Protein AF-A0A5J4QFE7-F1 (afdb_monomer_lite)

Organism: NCBI:txid433724

Radius of gyration: 24.43 Å; chains: 1; bounding box: 48×33×62 Å

pLDDT: mean 97.85, std 2.5, range [73.75, 98.88]

Structure (mmCIF, N/CA/C/O backbone):
data_AF-A0A5J4QFE7-F1
#
_entry.id   AF-A0A5J4QFE7-F1
#
loop_
_atom_site.group_PDB
_atom_site.id
_atom_site.type_symbol
_atom_site.label_atom_id
_atom_site.label_alt_id
_atom_site.label_comp_id
_atom_site.label_asym_id
_atom_site.label_entity_id
_atom_site.label_seq_id
_atom_site.pdbx_PDB_ins_code
_atom_site.Cartn_x
_atom_site.Cartn_y
_atom_site.Cartn_z
_atom_site.occupancy
_atom_site.B_iso_or_equiv
_atom_site.auth_seq_id
_atom_site.auth_comp_id
_atom_site.auth_asym_id
_atom_site.auth_atom_id
_atom_site.pdbx_PDB_model_num
ATOM 1 N N . LEU A 1 1 ? -23.756 -4.107 19.434 1.00 89.88 1 LEU A N 1
ATOM 2 C CA . LEU A 1 1 ? -22.871 -5.138 20.017 1.00 89.88 1 LEU A CA 1
ATOM 3 C C . LEU A 1 1 ? -22.697 -6.223 18.973 1.00 89.88 1 LEU A C 1
ATOM 5 O O . LEU A 1 1 ? -23.689 -6.570 18.342 1.00 89.88 1 LEU A O 1
ATOM 9 N N . VAL A 1 2 ? -21.467 -6.681 18.769 1.00 97.12 2 VAL A N 1
ATOM 10 C CA . VAL A 1 2 ? -21.145 -7.863 17.953 1.00 97.12 2 VAL A CA 1
ATOM 11 C C . VAL A 1 2 ? -21.030 -9.083 18.866 1.00 97.12 2 VAL A C 1
ATOM 13 O O . VAL A 1 2 ? -20.919 -8.928 20.085 1.00 97.12 2 VAL A O 1
ATOM 16 N N . LYS A 1 3 ? -21.109 -10.283 18.298 1.00 97.19 3 LYS A N 1
ATOM 17 C CA . LYS A 1 3 ? -21.145 -11.548 19.040 1.00 97.19 3 LYS A CA 1
ATOM 18 C C . LYS A 1 3 ? -19.798 -11.908 19.676 1.00 97.19 3 LYS A C 1
ATOM 20 O O . LYS A 1 3 ? -19.775 -12.410 20.795 1.00 97.19 3 LYS A O 1
ATOM 25 N N . ASP A 1 4 ? -18.700 -11.637 18.976 1.00 97.81 4 ASP A N 1
ATOM 26 C CA . ASP A 1 4 ? -17.335 -11.978 19.366 1.00 97.81 4 ASP A CA 1
ATOM 27 C C . ASP A 1 4 ? -16.310 -11.073 18.654 1.00 97.81 4 ASP A C 1
ATOM 29 O O . ASP A 1 4 ? -16.648 -10.222 17.824 1.00 97.81 4 ASP A O 1
ATOM 33 N N . THR A 1 5 ? -15.039 -11.245 19.011 1.00 96.94 5 THR A N 1
ATOM 34 C CA . THR A 1 5 ? -13.905 -10.509 18.437 1.00 96.94 5 THR A CA 1
ATOM 35 C C . THR A 1 5 ? -13.711 -10.796 16.947 1.00 96.94 5 THR A C 1
ATOM 37 O O . THR A 1 5 ? -13.312 -9.906 16.196 1.00 96.94 5 THR A O 1
ATOM 40 N N . ASP A 1 6 ? -14.020 -12.012 16.496 1.00 97.69 6 ASP A N 1
ATOM 41 C CA . ASP A 1 6 ? -13.881 -12.392 15.089 1.00 97.69 6 ASP A CA 1
ATOM 42 C C . ASP A 1 6 ? -14.860 -11.607 14.212 1.00 97.69 6 ASP A C 1
ATOM 44 O O . ASP A 1 6 ? -14.484 -11.105 13.152 1.00 97.69 6 ASP A O 1
ATOM 48 N N . GLU A 1 7 ? -16.093 -11.421 14.682 1.00 98.44 7 GLU A N 1
ATOM 49 C CA . GLU A 1 7 ? -17.076 -10.559 14.033 1.00 98.44 7 GLU A CA 1
ATOM 50 C C . GLU A 1 7 ? -16.670 -9.088 14.060 1.00 98.44 7 GLU A C 1
ATOM 52 O O . GLU A 1 7 ? -16.856 -8.393 13.062 1.00 98.44 7 GLU A O 1
ATOM 57 N N . ALA A 1 8 ? -16.081 -8.615 15.164 1.00 98.06 8 ALA A N 1
ATOM 58 C CA . ALA A 1 8 ? -15.569 -7.250 15.260 1.00 98.06 8 ALA A CA 1
ATOM 59 C C . ALA A 1 8 ? -14.492 -6.975 14.199 1.00 98.06 8 ALA A C 1
ATOM 61 O O . ALA A 1 8 ? -14.536 -5.950 13.515 1.00 98.06 8 A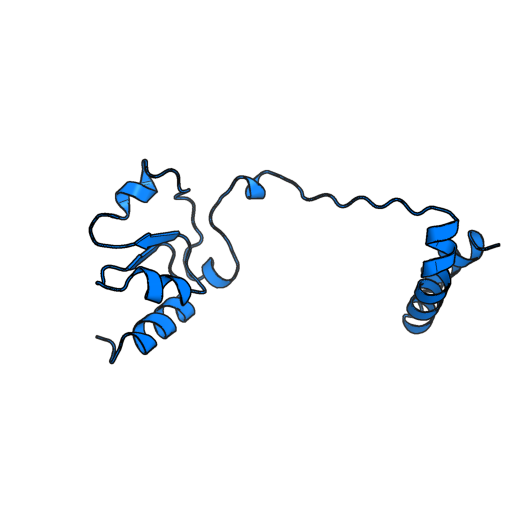LA A O 1
ATOM 62 N N . ILE A 1 9 ? -13.547 -7.905 14.032 1.00 98.44 9 ILE A N 1
ATOM 63 C CA . ILE A 1 9 ? -12.467 -7.810 13.043 1.00 98.44 9 ILE A CA 1
ATOM 64 C C . ILE A 1 9 ? -13.026 -7.899 11.625 1.00 98.44 9 ILE A C 1
ATOM 66 O O . ILE A 1 9 ? -12.679 -7.070 10.785 1.00 98.44 9 ILE A O 1
ATOM 70 N N . ALA A 1 10 ? -13.916 -8.859 11.354 1.00 98.56 10 ALA A N 1
ATOM 71 C CA . ALA A 1 10 ? -14.536 -9.002 10.039 1.00 98.56 10 ALA A CA 1
ATOM 72 C C . ALA A 1 10 ? -15.301 -7.731 9.639 1.00 98.56 10 ALA A C 1
ATOM 74 O O . ALA A 1 10 ? -15.133 -7.233 8.527 1.00 98.56 10 ALA A O 1
ATOM 75 N N . LEU A 1 11 ? -16.081 -7.166 10.567 1.00 98.44 11 LEU A N 1
ATOM 76 C CA . LEU A 1 11 ? -16.792 -5.909 10.358 1.00 98.44 11 LEU A CA 1
ATOM 77 C C . LEU A 1 11 ? -15.824 -4.745 10.125 1.00 98.44 11 LEU A C 1
ATOM 79 O O . LEU A 1 11 ? -16.040 -3.958 9.211 1.00 98.44 11 LEU A O 1
ATOM 83 N N . THR A 1 12 ? -14.757 -4.643 10.920 1.00 98.50 12 THR A N 1
ATOM 84 C CA . THR A 1 12 ? -13.750 -3.576 10.799 1.00 98.50 12 THR A CA 1
ATOM 85 C C . THR A 1 12 ? -13.053 -3.624 9.443 1.00 98.50 12 THR A C 1
ATOM 87 O O . THR A 1 12 ? -12.975 -2.608 8.756 1.00 98.50 12 THR A O 1
ATOM 90 N N . ASN A 1 13 ? -12.609 -4.809 9.023 1.00 98.69 13 ASN A N 1
ATOM 91 C CA . ASN A 1 13 ? -11.952 -5.005 7.735 1.00 98.69 13 ASN A CA 1
ATOM 92 C C . ASN A 1 13 ? -12.901 -4.733 6.561 1.00 98.69 13 ASN A C 1
ATOM 94 O O . ASN A 1 13 ? -12.467 -4.188 5.547 1.00 98.69 13 ASN A O 1
ATOM 98 N N . GLU A 1 14 ? -14.187 -5.069 6.681 1.00 98.56 14 GLU A N 1
ATOM 99 C CA . GLU A 1 14 ? -15.173 -4.744 5.646 1.00 98.56 14 GLU A CA 1
ATOM 100 C C . GLU A 1 14 ? -15.516 -3.248 5.616 1.00 98.56 14 GLU A C 1
ATOM 102 O O . GLU A 1 14 ? -15.681 -2.674 4.539 1.00 98.56 14 GLU A O 1
ATOM 107 N N . TYR A 1 15 ? -15.583 -2.603 6.780 1.00 98.62 15 TYR A N 1
ATOM 108 C CA . TYR A 1 15 ? -15.877 -1.178 6.915 1.00 98.62 15 TYR A CA 1
ATOM 109 C C . TYR A 1 15 ? -14.716 -0.285 6.452 1.00 98.62 15 TYR A C 1
ATOM 111 O O . TYR A 1 15 ? -14.958 0.765 5.860 1.00 98.62 15 TYR A O 1
ATOM 119 N N . ALA A 1 16 ? -13.472 -0.725 6.671 1.00 98.69 16 ALA A N 1
ATOM 120 C CA . ALA A 1 16 ? -12.242 -0.019 6.309 1.00 98.69 16 ALA A CA 1
ATOM 121 C C . ALA A 1 16 ? -12.181 1.413 6.891 1.00 98.69 16 ALA A C 1
ATOM 123 O O . ALA A 1 16 ? -12.253 2.395 6.142 1.00 98.69 16 ALA A O 1
ATOM 124 N N . PRO A 1 17 ? -12.085 1.546 8.230 1.00 98.81 17 PRO A N 1
ATOM 125 C CA . PRO A 1 17 ? -12.108 2.841 8.902 1.00 98.81 17 PRO A CA 1
ATOM 126 C C . PRO A 1 17 ? -10.881 3.704 8.580 1.00 98.81 17 PRO A C 1
ATOM 128 O O . PRO A 1 17 ? -9.787 3.200 8.327 1.00 98.81 17 PRO A O 1
ATOM 131 N N . GLU A 1 18 ? -11.057 5.022 8.677 1.00 98.81 18 GLU A N 1
ATOM 132 C CA . GLU A 1 18 ? -9.955 5.991 8.658 1.00 98.81 18 GLU A CA 1
ATOM 133 C C . GLU A 1 18 ? -9.036 5.791 9.877 1.00 98.81 18 GLU A C 1
ATOM 135 O O . GLU A 1 18 ? -7.851 5.496 9.726 1.00 98.81 18 GLU A O 1
ATOM 140 N N . HIS A 1 19 ? -9.613 5.848 11.080 1.00 98.88 19 HIS A N 1
ATOM 141 C CA . HIS A 1 19 ? -8.940 5.589 12.351 1.00 98.88 19 HIS A CA 1
ATOM 142 C C . HIS A 1 19 ? -9.525 4.343 13.022 1.00 98.88 19 HIS A C 1
ATOM 144 O O . HIS A 1 19 ? -10.742 4.215 13.165 1.00 98.88 19 HIS A O 1
ATOM 150 N N . LEU A 1 20 ? -8.662 3.429 13.469 1.00 98.75 20 LEU A N 1
ATOM 151 C CA . LEU A 1 20 ? -9.048 2.259 14.257 1.00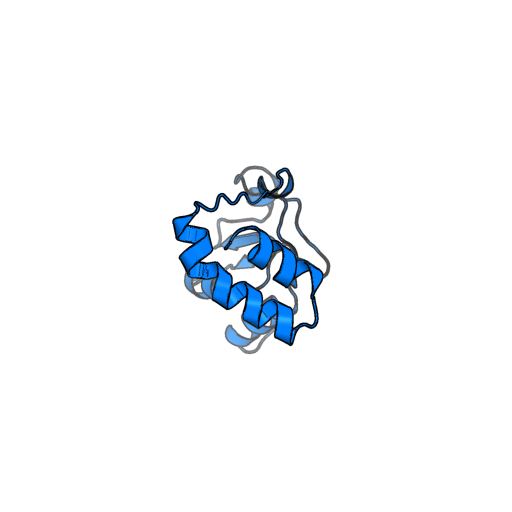 98.75 20 LEU A CA 1
ATOM 152 C C . LEU A 1 20 ? -8.376 2.305 15.628 1.00 98.75 20 LEU A C 1
ATOM 154 O O . LEU A 1 20 ? -7.155 2.247 15.712 1.00 98.75 20 LEU A O 1
ATOM 158 N N . ILE A 1 21 ? -9.165 2.333 16.701 1.00 98.75 21 ILE A N 1
ATOM 159 C CA . ILE A 1 21 ? -8.666 2.225 18.077 1.00 98.75 21 ILE A CA 1
ATOM 160 C C . ILE A 1 21 ? -8.967 0.821 18.604 1.00 98.75 21 ILE A C 1
ATOM 162 O O . ILE A 1 21 ? -10.125 0.408 18.657 1.00 98.75 21 ILE A O 1
ATOM 166 N N . ILE A 1 22 ? -7.926 0.093 19.010 1.00 98.50 22 ILE A N 1
ATOM 167 C CA . ILE A 1 22 ? -8.031 -1.246 19.599 1.00 98.50 22 ILE A CA 1
ATOM 168 C C . ILE A 1 22 ? -7.714 -1.150 21.093 1.00 98.50 22 ILE A C 1
ATOM 170 O O . ILE A 1 22 ? -6.563 -1.262 21.520 1.00 98.50 22 ILE A O 1
ATOM 174 N N . GLU A 1 23 ? -8.754 -0.942 21.900 1.00 97.94 23 GLU A N 1
ATOM 175 C CA . GLU A 1 23 ? -8.665 -0.884 23.363 1.00 97.94 23 GLU A CA 1
ATOM 176 C C . GLU A 1 23 ? -9.085 -2.223 23.996 1.00 97.94 23 GLU A C 1
ATOM 178 O O . GLU A 1 23 ? -10.153 -2.364 24.591 1.00 97.94 23 GLU A O 1
ATOM 183 N N . THR A 1 24 ? -8.238 -3.242 23.850 1.00 96.75 24 THR A N 1
ATOM 184 C CA . THR A 1 24 ? -8.419 -4.564 24.478 1.00 96.75 24 THR A CA 1
ATOM 185 C C . THR A 1 24 ? -7.156 -4.979 25.240 1.00 96.75 24 THR A C 1
ATOM 187 O O . THR A 1 24 ? -6.175 -4.243 25.264 1.00 96.75 24 THR A O 1
ATOM 190 N N . LYS A 1 25 ? -7.153 -6.137 25.916 1.00 96.44 25 LYS A N 1
ATOM 191 C CA . LYS A 1 25 ? -5.943 -6.651 26.598 1.00 96.44 25 LYS A CA 1
ATOM 192 C C . LYS A 1 25 ? -4.931 -7.264 25.622 1.00 96.44 25 LYS A C 1
ATOM 194 O O . LYS A 1 25 ? -3.738 -7.250 25.891 1.00 96.44 25 LYS A O 1
ATOM 199 N N . ASP A 1 26 ? -5.432 -7.794 24.517 1.00 96.56 26 ASP A N 1
ATOM 200 C CA . ASP A 1 26 ? -4.768 -8.571 23.468 1.00 96.56 26 ASP A CA 1
ATOM 201 C C . ASP A 1 26 ? -4.593 -7.761 22.169 1.00 96.56 26 ASP A C 1
ATOM 203 O O . ASP A 1 26 ? -4.490 -8.323 21.082 1.00 96.56 26 ASP A O 1
ATOM 207 N N . TYR A 1 27 ? -4.553 -6.424 22.262 1.00 97.62 27 TYR A N 1
ATOM 208 C CA . TYR A 1 27 ? -4.584 -5.521 21.102 1.00 97.62 27 TYR A CA 1
ATOM 209 C C . TYR A 1 27 ? -3.514 -5.818 20.039 1.00 97.62 27 TYR A C 1
ATOM 211 O O . TYR A 1 27 ? -3.736 -5.526 18.868 1.00 97.62 27 TYR A O 1
ATOM 219 N N . GLN A 1 28 ? -2.365 -6.388 20.424 1.00 97.44 28 GLN A N 1
ATOM 220 C CA . GLN A 1 28 ? -1.296 -6.758 19.490 1.00 97.44 28 GLN A CA 1
ATOM 221 C C . GLN A 1 28 ? -1.734 -7.900 18.568 1.00 97.44 28 GLN A C 1
ATOM 223 O O . GLN A 1 28 ? -1.611 -7.779 17.354 1.00 97.44 28 GLN A O 1
ATOM 228 N N . GLU A 1 29 ? -2.317 -8.958 19.134 1.00 97.69 29 GLU A N 1
ATOM 229 C CA . GLU A 1 29 ? -2.807 -10.119 18.382 1.00 97.69 29 GLU A CA 1
ATOM 230 C C . GLU A 1 29 ? -3.977 -9.734 17.467 1.00 97.69 29 GLU A C 1
ATOM 232 O O . GLU A 1 29 ? -4.094 -10.218 16.342 1.00 97.69 29 GLU A O 1
ATOM 237 N N . LEU A 1 30 ? -4.838 -8.817 17.920 1.00 97.88 30 LEU A N 1
ATOM 238 C CA . LEU A 1 30 ? -5.946 -8.324 17.101 1.00 97.88 30 LEU A CA 1
ATOM 239 C C . LEU A 1 30 ? -5.458 -7.448 15.943 1.00 97.88 30 LEU A C 1
ATOM 241 O O . LEU A 1 30 ? -5.990 -7.557 14.839 1.00 97.88 30 LEU A O 1
ATOM 245 N N . ALA A 1 31 ? -4.442 -6.610 16.174 1.00 98.00 31 ALA A N 1
ATOM 246 C CA . ALA A 1 31 ? -3.881 -5.722 15.159 1.00 98.00 31 ALA A CA 1
ATOM 247 C C . ALA A 1 31 ? -3.296 -6.487 13.962 1.00 98.00 31 ALA A C 1
ATOM 249 O O . ALA A 1 31 ? -3.467 -6.051 12.826 1.00 98.00 31 ALA A O 1
ATOM 250 N N . GLU A 1 32 ? -2.681 -7.652 14.190 1.00 98.12 32 GLU A N 1
ATOM 251 C CA . GLU A 1 32 ? -2.146 -8.516 13.123 1.00 98.12 32 GLU A CA 1
ATOM 252 C C . GLU A 1 32 ? -3.224 -9.024 12.153 1.00 98.12 32 GLU A C 1
ATOM 254 O O . GLU A 1 32 ? -2.926 -9.422 11.027 1.00 98.12 32 GLU A O 1
ATOM 259 N N . ARG A 1 33 ? -4.493 -9.004 12.573 1.00 98.38 33 ARG A N 1
ATOM 260 C CA . ARG A 1 33 ? -5.640 -9.472 11.786 1.00 98.38 33 ARG A CA 1
ATOM 261 C C . ARG A 1 33 ? -6.350 -8.344 11.032 1.00 98.38 33 ARG A C 1
ATOM 263 O O . ARG A 1 33 ? -7.316 -8.609 10.309 1.00 98.38 33 ARG A O 1
ATOM 270 N N . ILE A 1 34 ? -5.908 -7.098 11.198 1.00 98.56 34 ILE A N 1
ATOM 271 C CA . ILE A 1 34 ? -6.472 -5.939 10.506 1.00 98.56 34 ILE A CA 1
ATOM 272 C C . ILE A 1 34 ? -5.859 -5.833 9.112 1.00 98.56 34 ILE A C 1
ATOM 274 O O . ILE A 1 34 ? -4.648 -5.709 8.956 1.00 98.56 34 ILE A O 1
ATOM 278 N N . THR A 1 35 ? -6.709 -5.863 8.089 1.00 98.31 35 THR A N 1
ATOM 279 C CA . THR A 1 35 ? -6.304 -5.751 6.683 1.00 98.31 35 THR A CA 1
ATOM 280 C C . THR A 1 35 ? -6.622 -4.385 6.091 1.00 98.31 35 THR A C 1
ATOM 282 O O . THR A 1 35 ? -5.934 -3.970 5.166 1.00 98.31 35 THR A O 1
ATOM 285 N N . ASN A 1 36 ? -7.646 -3.687 6.605 1.00 98.62 36 ASN A N 1
ATOM 286 C CA . ASN A 1 36 ? -8.071 -2.381 6.097 1.00 98.62 36 ASN A CA 1
ATOM 287 C C . ASN A 1 36 ? -8.278 -1.386 7.249 1.00 98.62 36 ASN A C 1
ATOM 289 O O . ASN A 1 36 ? -9.258 -1.491 7.985 1.00 98.62 36 ASN A O 1
ATOM 293 N N . ALA A 1 37 ? -7.381 -0.409 7.375 1.00 98.69 37 ALA A N 1
ATOM 294 C CA . ALA A 1 37 ? -7.519 0.771 8.230 1.00 98.69 37 ALA A CA 1
ATOM 295 C C . ALA A 1 37 ? -6.536 1.859 7.757 1.00 98.69 37 ALA A C 1
ATOM 297 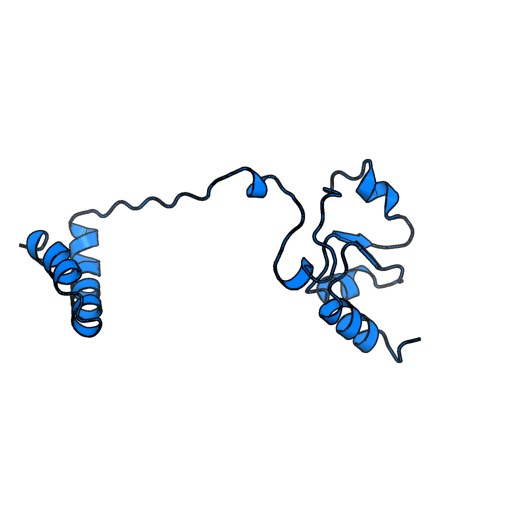O O . ALA A 1 37 ? -5.463 1.527 7.253 1.00 98.69 37 ALA A O 1
ATOM 298 N N . GLY A 1 38 ? -6.876 3.141 7.916 1.00 98.69 38 GLY A N 1
ATOM 299 C CA . GLY A 1 38 ? -5.960 4.243 7.592 1.00 98.69 38 GLY A CA 1
ATOM 300 C C . GLY A 1 38 ? -4.800 4.350 8.589 1.00 98.69 38 GLY A C 1
ATOM 301 O O . GLY A 1 38 ? -3.637 4.323 8.192 1.00 98.69 38 GLY A O 1
ATOM 302 N N . SER A 1 39 ? -5.114 4.433 9.883 1.00 98.75 39 SER A N 1
ATOM 303 C CA . SER A 1 39 ? -4.150 4.418 10.991 1.00 98.75 39 SER A CA 1
ATOM 304 C C . SER A 1 39 ? -4.728 3.670 12.195 1.00 98.75 39 SER A C 1
ATOM 306 O O . SER A 1 39 ? -5.929 3.745 12.465 1.00 98.75 39 SER A O 1
ATOM 308 N N . VAL A 1 40 ? -3.877 2.933 12.914 1.00 98.69 40 VAL A N 1
ATOM 309 C CA . VAL A 1 40 ? -4.281 2.044 14.013 1.00 98.69 40 VAL A CA 1
ATOM 310 C C . VAL A 1 40 ? -3.647 2.492 15.327 1.00 98.69 40 VAL A C 1
ATOM 312 O O . VAL A 1 40 ? -2.437 2.692 15.412 1.00 98.69 40 VAL A O 1
ATOM 315 N N . PHE A 1 41 ? -4.468 2.602 16.367 1.00 98.81 41 PHE A N 1
ATOM 316 C CA . PHE A 1 41 ? -4.100 3.030 17.709 1.00 98.81 41 PHE A CA 1
ATOM 317 C C . PHE A 1 41 ? -4.268 1.869 18.689 1.00 98.81 41 PHE A C 1
ATOM 319 O O . PHE A 1 41 ? -5.339 1.266 18.772 1.00 98.81 41 PHE A O 1
ATOM 326 N N . LEU A 1 42 ? -3.205 1.536 19.421 1.00 98.56 42 LEU A N 1
ATOM 327 C CA . LEU A 1 42 ? -3.123 0.296 20.192 1.00 98.56 42 LEU A CA 1
ATOM 328 C C . LEU A 1 42 ? -3.097 0.554 21.699 1.00 98.56 42 LEU A C 1
ATOM 330 O O . LEU A 1 42 ? -2.175 1.187 22.218 1.00 98.56 42 LEU A O 1
ATOM 334 N N . GLY A 1 43 ? -4.084 0.003 22.403 1.00 98.00 43 GLY A N 1
ATOM 335 C CA . GLY A 1 43 ? -4.164 0.022 23.857 1.00 98.00 43 GLY A CA 1
ATOM 336 C C . GLY A 1 43 ? -4.580 1.367 24.460 1.00 98.00 43 GLY A C 1
ATOM 337 O O . GLY A 1 43 ? -4.704 2.391 23.792 1.00 98.00 43 GLY A O 1
ATOM 338 N N . HIS A 1 44 ? -4.777 1.347 25.778 1.00 97.81 44 HIS A N 1
ATOM 339 C CA . HIS A 1 44 ? -5.391 2.432 26.552 1.00 97.81 44 HIS A CA 1
ATOM 340 C C . HIS A 1 44 ? -4.678 3.795 26.446 1.00 97.81 44 HIS A C 1
ATOM 342 O O . HIS A 1 44 ? -5.309 4.842 26.551 1.00 97.81 44 HIS A O 1
ATOM 348 N N . PHE A 1 45 ? -3.359 3.801 26.236 1.00 98.00 45 PHE A N 1
ATOM 349 C CA . PHE A 1 45 ? -2.548 5.026 26.215 1.00 98.00 45 PHE A CA 1
ATOM 350 C C . PHE A 1 45 ? -2.333 5.615 24.814 1.00 98.00 45 PHE A C 1
ATOM 352 O O . PHE A 1 45 ? -1.520 6.526 24.663 1.00 98.00 45 PHE A O 1
ATOM 359 N N . SER A 1 46 ? -3.060 5.129 23.806 1.00 98.56 46 SER A N 1
ATOM 360 C CA . SER A 1 46 ? -2.942 5.577 22.414 1.00 98.56 46 SER A CA 1
ATOM 361 C C . SER A 1 46 ? -4.218 6.292 21.953 1.00 98.56 46 SER A C 1
ATOM 363 O O . SER A 1 46 ? -4.953 5.751 21.130 1.00 98.56 46 SER A O 1
ATOM 365 N N . PRO A 1 47 ? -4.539 7.491 22.475 1.00 98.56 47 PRO A N 1
ATOM 366 C CA . PRO A 1 47 ? -5.676 8.250 21.971 1.00 98.56 47 PRO A CA 1
ATOM 367 C C . PRO A 1 47 ? -5.413 8.727 20.537 1.00 98.56 47 PRO A C 1
ATOM 369 O O . PRO A 1 47 ? -4.273 9.032 20.180 1.00 98.56 47 PRO A O 1
ATOM 372 N N . GLU A 1 48 ? -6.480 8.889 19.752 1.00 98.81 48 GLU A N 1
ATOM 373 C CA . GLU A 1 48 ? -6.428 9.435 18.384 1.00 98.81 48 GLU A CA 1
ATOM 374 C C . GLU A 1 48 ? -5.659 10.762 18.323 1.00 98.81 48 GLU A C 1
ATOM 376 O O . GLU A 1 48 ? -4.774 10.938 17.489 1.00 98.81 48 GLU A O 1
ATOM 381 N N . SER A 1 49 ? -5.861 11.627 19.325 1.00 98.75 49 SER A N 1
ATOM 382 C CA . SER A 1 49 ? -5.174 12.917 19.435 1.00 98.75 49 SER A CA 1
ATOM 383 C C . SER A 1 49 ? -3.644 12.810 19.441 1.00 98.75 49 SER A C 1
ATOM 385 O O . SER A 1 49 ? -2.962 13.734 19.007 1.00 98.75 49 SER A O 1
ATOM 387 N N . ALA A 1 50 ? -3.060 11.707 19.922 1.00 98.69 50 ALA A N 1
ATOM 388 C CA . ALA A 1 50 ? -1.614 11.522 19.814 1.00 98.69 50 ALA A CA 1
ATOM 389 C C . ALA A 1 50 ? -1.188 11.377 18.340 1.00 98.69 50 ALA A C 1
ATOM 391 O O . ALA A 1 50 ? -0.183 11.965 17.937 1.00 98.69 50 ALA A O 1
ATOM 392 N N . GLY A 1 51 ? -1.964 10.644 17.536 1.00 98.62 51 GLY A N 1
ATOM 393 C CA . GLY A 1 51 ? -1.803 10.515 16.082 1.00 98.62 51 GLY A CA 1
ATOM 394 C C . GLY A 1 51 ? -1.977 11.835 15.352 1.00 98.62 51 GLY A C 1
ATOM 395 O O . GLY A 1 51 ? -1.140 12.191 14.530 1.00 98.62 51 GLY A O 1
ATOM 396 N N . ASP A 1 52 ? -3.002 12.594 15.731 1.00 98.69 52 ASP A N 1
ATOM 397 C CA . ASP A 1 52 ? -3.333 13.860 15.079 1.00 98.69 52 ASP A CA 1
ATOM 398 C C . ASP A 1 52 ? -2.252 14.929 15.226 1.00 98.69 52 ASP A C 1
ATOM 400 O O . ASP A 1 52 ? -2.149 15.815 14.375 1.00 98.69 52 ASP A O 1
ATOM 404 N N . TYR A 1 53 ? -1.468 14.876 16.308 1.00 98.50 53 TYR A N 1
ATOM 405 C CA . TYR A 1 53 ? -0.599 15.987 16.685 1.00 98.50 53 TYR A CA 1
ATOM 406 C C . TYR A 1 53 ? 0.890 15.653 16.788 1.00 98.50 53 TYR A C 1
ATOM 408 O O . TYR A 1 53 ? 1.700 16.454 16.322 1.00 98.50 53 TYR A O 1
ATOM 416 N N . ALA A 1 54 ? 1.291 14.554 17.441 1.00 98.06 54 ALA A N 1
ATOM 417 C CA . ALA A 1 54 ? 2.677 14.452 17.929 1.00 98.06 54 ALA A CA 1
ATOM 418 C C . ALA A 1 54 ? 3.314 13.054 17.944 1.00 98.06 54 ALA A C 1
ATOM 420 O O . ALA A 1 54 ? 4.508 12.950 18.216 1.00 98.06 54 ALA A O 1
ATOM 421 N N . SER A 1 55 ? 2.578 11.981 17.653 1.00 98.62 55 SER A N 1
ATOM 422 C CA . SER A 1 55 ? 3.152 10.625 17.637 1.00 98.62 55 SER A CA 1
ATOM 423 C C . SER A 1 55 ? 4.158 10.418 16.497 1.00 98.62 55 SER A C 1
ATOM 425 O O . SER A 1 55 ? 5.052 9.582 16.611 1.00 98.62 55 SER A O 1
ATOM 427 N N . GLY A 1 56 ? 4.019 11.190 15.411 1.00 98.50 56 GLY A N 1
ATOM 428 C CA . GLY A 1 56 ? 4.833 11.105 14.198 1.00 98.50 56 GLY A CA 1
ATOM 429 C C . GLY A 1 56 ? 4.149 10.409 13.015 1.00 98.50 56 GLY A C 1
ATOM 430 O O . GLY A 1 56 ? 4.689 10.453 11.910 1.00 98.50 56 GLY A O 1
ATOM 431 N N . THR A 1 57 ? 2.972 9.799 13.202 1.00 98.69 57 THR A N 1
ATOM 432 C CA . THR A 1 57 ? 2.138 9.326 12.084 1.00 98.69 57 THR A CA 1
ATOM 433 C C . THR A 1 57 ? 1.537 10.503 11.302 1.00 98.69 57 THR A C 1
ATOM 435 O O . THR A 1 57 ? 1.558 11.647 11.753 1.00 98.69 57 THR A O 1
ATOM 438 N N . ASN A 1 58 ? 1.037 10.246 10.088 1.00 98.69 58 ASN A N 1
ATOM 439 C CA . ASN A 1 58 ? 0.384 11.267 9.268 1.00 98.69 58 ASN A CA 1
ATOM 440 C C . ASN A 1 58 ? -1.138 11.190 9.444 1.00 98.69 58 ASN A C 1
ATOM 442 O O . ASN A 1 58 ? -1.714 10.130 9.215 1.00 98.69 58 ASN A O 1
ATOM 446 N N . HIS A 1 59 ? -1.786 12.300 9.798 1.00 98.50 59 HIS A N 1
ATOM 447 C CA . HIS A 1 59 ? -3.242 12.354 9.986 1.00 98.50 59 HIS A CA 1
ATOM 448 C C . HIS A 1 59 ? -4.040 12.591 8.691 1.00 98.50 59 HIS A C 1
ATOM 450 O O . HIS A 1 59 ? -5.257 12.722 8.719 1.00 98.50 59 HIS A O 1
ATOM 456 N N . THR A 1 60 ? -3.376 12.694 7.534 1.00 98.69 60 THR A N 1
ATOM 457 C CA . THR A 1 60 ? -4.065 12.791 6.240 1.00 98.69 60 THR A CA 1
ATOM 458 C C . THR A 1 60 ? -4.310 11.380 5.727 1.00 98.69 60 THR A C 1
ATOM 460 O O . THR A 1 60 ? -3.433 10.769 5.104 1.00 98.69 60 THR A O 1
ATOM 463 N N . LEU A 1 61 ? -5.495 10.854 6.025 1.00 98.81 61 LEU A N 1
ATOM 464 C CA . LEU A 1 61 ? -5.848 9.454 5.825 1.00 98.81 61 LEU A CA 1
ATOM 465 C C . LEU A 1 61 ? -7.024 9.276 4.848 1.00 98.81 61 LEU A C 1
ATOM 467 O O . LEU A 1 61 ? -7.811 10.198 4.624 1.00 98.81 61 LEU A O 1
ATOM 471 N N . PRO A 1 62 ? -7.150 8.094 4.220 1.00 98.44 62 PRO A N 1
ATOM 472 C CA . PRO A 1 62 ? -8.295 7.772 3.380 1.00 98.44 62 PRO A CA 1
ATOM 473 C C . PRO A 1 62 ? -9.547 7.504 4.226 1.00 98.44 62 PRO A C 1
ATOM 475 O O . PRO A 1 62 ? -9.544 6.660 5.120 1.00 98.44 62 PRO A O 1
ATOM 478 N N . THR A 1 63 ? -10.645 8.177 3.887 1.00 97.94 63 THR A N 1
ATOM 479 C CA . THR A 1 63 ? -11.938 8.061 4.585 1.00 97.94 63 THR A CA 1
ATOM 480 C C . THR A 1 63 ? -12.972 7.337 3.715 1.00 97.94 63 THR A C 1
ATOM 482 O O . THR A 1 63 ? -12.660 6.910 2.604 1.00 97.94 63 THR A O 1
ATOM 485 N N . ASN A 1 64 ? -14.211 7.165 4.190 1.00 97.50 64 ASN A N 1
ATOM 486 C CA . ASN A 1 64 ? -15.329 6.634 3.388 1.00 97.50 64 ASN A CA 1
ATOM 487 C C . ASN A 1 64 ? -15.032 5.280 2.692 1.00 97.50 64 ASN A C 1
ATOM 489 O O . ASN A 1 64 ? -15.404 5.062 1.539 1.00 97.50 64 ASN A O 1
ATOM 493 N N . GLY A 1 65 ? -14.307 4.388 3.378 1.00 97.31 65 GLY A N 1
ATOM 494 C CA . GLY A 1 65 ? -13.928 3.065 2.873 1.00 97.31 65 GLY A CA 1
ATOM 495 C C . GLY A 1 65 ? -12.729 3.045 1.916 1.00 97.31 65 GLY A C 1
ATOM 496 O O . GLY A 1 65 ? -12.314 1.967 1.485 1.00 97.31 65 GLY A O 1
ATOM 497 N N . TYR A 1 66 ? -12.117 4.193 1.596 1.00 98.50 66 TYR A N 1
ATOM 498 C CA . TYR A 1 66 ? -10.940 4.237 0.720 1.00 98.50 66 TYR A CA 1
ATOM 499 C C . TYR A 1 66 ? -9.711 3.535 1.314 1.00 98.50 66 TYR A C 1
ATOM 501 O O . TYR A 1 66 ? -8.823 3.151 0.555 1.00 98.50 66 TYR A O 1
ATOM 509 N N . ALA A 1 67 ? -9.682 3.254 2.622 1.00 98.50 67 ALA A N 1
ATOM 510 C CA . ALA A 1 67 ? -8.643 2.430 3.243 1.00 98.50 67 ALA A CA 1
ATOM 511 C C . ALA A 1 67 ? -8.568 0.988 2.682 1.00 98.50 67 ALA A C 1
ATOM 513 O O . ALA A 1 67 ? -7.592 0.295 2.942 1.00 98.50 67 ALA A O 1
ATOM 514 N N . LYS A 1 68 ? -9.540 0.537 1.864 1.00 98.44 68 LYS A N 1
ATOM 515 C CA . LYS A 1 68 ? -9.444 -0.724 1.094 1.00 98.44 68 LYS A CA 1
ATOM 516 C C . LYS A 1 68 ? -8.406 -0.690 -0.037 1.00 98.44 68 LYS A C 1
ATOM 518 O O . LYS A 1 68 ? -7.989 -1.743 -0.509 1.00 98.44 68 LYS A O 1
ATOM 523 N N . ALA A 1 69 ? -8.057 0.496 -0.539 1.00 98.12 69 ALA A N 1
ATOM 524 C CA . ALA A 1 69 ? -7.217 0.645 -1.734 1.00 98.12 69 ALA A CA 1
ATOM 525 C C . ALA A 1 69 ? -6.159 1.755 -1.630 1.00 98.12 69 ALA A C 1
ATOM 527 O O . ALA A 1 69 ? -5.237 1.795 -2.443 1.00 98.12 69 ALA A O 1
ATOM 528 N N . TYR A 1 70 ? -6.284 2.655 -0.654 1.00 98.44 70 TYR A N 1
ATOM 529 C CA . TYR A 1 70 ? -5.406 3.802 -0.467 1.00 98.44 70 TYR A CA 1
ATOM 530 C C . TYR A 1 70 ? -4.697 3.722 0.882 1.00 98.44 70 TYR A C 1
ATOM 532 O O . TYR A 1 70 ? -5.242 3.219 1.861 1.00 98.44 70 TYR A O 1
ATOM 540 N N . SER A 1 71 ? -3.485 4.265 0.930 1.00 98.62 71 SER A N 1
ATOM 541 C CA . SER A 1 71 ? -2.734 4.475 2.167 1.00 98.62 71 SER A CA 1
ATOM 542 C C . SER A 1 71 ? -2.903 5.912 2.660 1.00 98.62 71 SER A C 1
ATOM 544 O O . SER A 1 71 ? -3.253 6.805 1.884 1.00 98.62 71 SER A O 1
ATOM 546 N N . GLY A 1 72 ? -2.593 6.145 3.936 1.00 98.50 72 GLY A N 1
ATOM 547 C CA . GLY A 1 72 ? -2.326 7.492 4.436 1.00 98.50 72 GLY A CA 1
ATOM 548 C C . GLY A 1 72 ? -1.166 8.161 3.697 1.00 98.50 72 GLY A C 1
ATOM 549 O O . GLY A 1 72 ? -0.321 7.494 3.086 1.00 98.50 72 GLY A O 1
ATOM 550 N N . VAL A 1 73 ? -1.111 9.491 3.752 1.00 98.69 73 VAL A N 1
ATOM 551 C CA . VAL A 1 73 ? 0.004 10.242 3.163 1.00 98.69 73 VAL A CA 1
ATOM 552 C C . VAL A 1 73 ? 1.319 9.833 3.828 1.00 98.69 73 VAL A C 1
ATOM 554 O O . VAL A 1 73 ? 1.430 9.751 5.049 1.00 98.69 73 VAL A O 1
ATOM 557 N N . SER A 1 74 ? 2.346 9.600 3.015 1.00 98.62 74 SER A N 1
ATOM 558 C CA . SER A 1 74 ? 3.689 9.237 3.472 1.00 98.62 74 SER A CA 1
ATOM 559 C C . SER A 1 74 ? 4.750 9.864 2.569 1.00 98.62 74 SER A C 1
ATOM 561 O O . SER A 1 74 ? 4.428 10.566 1.610 1.00 98.62 74 SER A O 1
ATOM 563 N N . LEU A 1 75 ? 6.029 9.602 2.846 1.00 98.50 75 LEU A N 1
ATOM 564 C CA . LEU A 1 75 ? 7.112 10.026 1.957 1.00 98.50 75 LEU A CA 1
ATOM 565 C C . LEU A 1 75 ? 6.931 9.472 0.531 1.00 98.50 75 LEU A C 1
ATOM 567 O O . LEU A 1 75 ? 7.193 10.182 -0.441 1.00 98.50 75 LEU A O 1
ATOM 571 N N . ASP A 1 76 ? 6.404 8.249 0.404 1.00 98.56 76 ASP A N 1
ATOM 572 C CA . ASP A 1 76 ? 6.133 7.596 -0.879 1.00 98.56 76 ASP A CA 1
ATOM 573 C C . ASP A 1 76 ? 5.135 8.382 -1.746 1.00 98.56 76 ASP A C 1
ATOM 575 O O . ASP A 1 76 ? 5.191 8.304 -2.973 1.00 98.56 76 ASP A O 1
ATOM 579 N N . SER A 1 77 ? 4.266 9.191 -1.129 1.00 98.50 77 SER A N 1
ATOM 580 C CA . SER A 1 77 ? 3.301 10.050 -1.825 1.00 98.50 77 SER A CA 1
ATOM 581 C C . SER A 1 77 ? 3.959 11.197 -2.607 1.00 98.50 77 SER A C 1
ATOM 583 O O . SER A 1 77 ? 3.324 11.770 -3.490 1.00 98.50 77 SER A O 1
ATOM 585 N N . PHE A 1 78 ? 5.218 11.537 -2.308 1.00 98.44 78 PHE A N 1
ATOM 586 C CA . PHE A 1 78 ? 5.935 12.679 -2.896 1.00 98.44 78 PHE A CA 1
ATOM 587 C C . PHE A 1 78 ? 7.092 12.274 -3.818 1.00 98.44 78 PHE A C 1
ATOM 589 O O . PHE A 1 78 ? 7.815 13.136 -4.319 1.00 98.44 78 PHE A O 1
ATOM 596 N N . ILE A 1 79 ? 7.267 10.976 -4.076 1.00 98.50 79 ILE A N 1
ATOM 597 C CA . ILE A 1 79 ? 8.302 10.451 -4.973 1.00 98.50 79 ILE A CA 1
ATOM 598 C C . ILE A 1 79 ? 7.690 9.742 -6.183 1.00 98.50 79 ILE A C 1
ATOM 600 O O . ILE A 1 79 ? 6.504 9.423 -6.232 1.00 98.50 79 ILE A O 1
ATOM 604 N N . ARG A 1 80 ? 8.529 9.457 -7.181 1.00 97.94 80 ARG A N 1
ATOM 605 C CA . ARG A 1 80 ? 8.191 8.579 -8.306 1.00 97.94 80 ARG A CA 1
ATOM 606 C C . ARG A 1 80 ? 9.137 7.386 -8.299 1.00 97.94 80 ARG A C 1
ATOM 608 O O . ARG A 1 80 ? 10.351 7.567 -8.284 1.00 97.94 80 ARG A O 1
ATOM 615 N N . LYS A 1 81 ? 8.585 6.172 -8.335 1.00 98.19 81 LYS A N 1
ATOM 616 C CA . LYS A 1 81 ? 9.355 4.919 -8.378 1.00 98.19 81 LYS A CA 1
ATOM 617 C C . LYS A 1 81 ? 9.703 4.580 -9.836 1.00 98.19 81 LYS A C 1
ATOM 619 O O . LYS A 1 81 ? 8.963 3.858 -10.494 1.00 98.19 81 LYS A O 1
ATOM 624 N N . ILE A 1 82 ? 10.785 5.165 -10.361 1.00 98.44 82 ILE A N 1
ATOM 625 C CA . ILE A 1 82 ? 11.250 4.949 -11.747 1.00 98.44 82 ILE A CA 1
ATOM 626 C C . ILE A 1 82 ? 12.102 3.672 -11.809 1.00 98.44 82 ILE A C 1
ATOM 628 O O . ILE A 1 82 ? 13.081 3.554 -11.074 1.00 98.44 82 ILE A O 1
ATOM 632 N N . THR A 1 83 ? 11.750 2.727 -12.686 1.00 98.38 83 THR A N 1
ATOM 633 C CA . THR A 1 83 ? 12.535 1.506 -12.923 1.00 98.38 83 THR A CA 1
ATOM 634 C C . THR A 1 83 ? 13.573 1.724 -14.026 1.00 98.38 83 THR A C 1
ATOM 636 O O . THR A 1 83 ? 13.309 2.388 -15.028 1.00 98.38 83 THR A O 1
ATOM 639 N N . PHE A 1 84 ? 14.762 1.150 -13.846 1.00 98.38 84 PHE A N 1
ATOM 640 C CA . PHE A 1 84 ? 15.859 1.183 -14.814 1.00 98.38 84 PHE A CA 1
ATOM 641 C C . PHE A 1 84 ? 16.312 -0.245 -15.101 1.00 98.38 84 PHE A C 1
ATOM 643 O O . PHE A 1 84 ? 16.313 -1.088 -14.206 1.00 98.38 84 PHE A O 1
ATOM 650 N N . GLN A 1 85 ? 16.690 -0.512 -16.347 1.00 98.19 85 GLN A N 1
ATOM 651 C CA . GLN A 1 85 ? 17.218 -1.804 -16.767 1.00 98.19 85 GLN A CA 1
ATOM 652 C C . GLN A 1 85 ? 18.370 -1.599 -17.747 1.00 98.19 85 GLN A C 1
ATOM 654 O O . GLN A 1 85 ? 18.307 -0.731 -18.617 1.00 98.19 85 GLN A O 1
ATOM 659 N N . GLU A 1 86 ? 19.398 -2.424 -17.604 1.00 98.19 86 GLU A N 1
ATOM 660 C CA . GLU A 1 86 ? 20.531 -2.525 -18.513 1.00 98.19 86 GLU A CA 1
ATOM 661 C C . GLU A 1 86 ? 20.736 -4.008 -18.821 1.00 98.19 86 GLU A C 1
ATOM 663 O O . GLU A 1 86 ? 20.680 -4.850 -17.924 1.00 98.19 86 GLU A O 1
ATOM 668 N N . ILE A 1 87 ? 20.913 -4.339 -20.099 1.00 97.75 87 ILE A N 1
ATOM 669 C CA . ILE A 1 87 ? 21.058 -5.717 -20.568 1.00 97.75 87 ILE A CA 1
ATOM 670 C C . ILE A 1 87 ? 22.367 -5.801 -21.345 1.00 97.75 87 ILE A C 1
ATOM 672 O O . ILE A 1 87 ? 22.537 -5.112 -22.353 1.00 97.75 87 ILE A O 1
ATOM 676 N N . THR A 1 88 ? 23.284 -6.648 -20.878 1.00 98.25 88 THR A N 1
ATOM 677 C CA . THR A 1 88 ? 24.528 -6.940 -21.601 1.00 98.25 88 THR A CA 1
ATOM 678 C C . THR A 1 88 ? 24.245 -7.832 -22.816 1.00 98.25 88 THR A C 1
ATOM 680 O O . THR A 1 88 ? 23.188 -8.470 -22.876 1.00 98.25 88 THR A O 1
ATOM 683 N N . PRO A 1 89 ? 25.174 -7.942 -23.780 1.00 97.69 89 PRO A N 1
ATOM 684 C CA . PRO A 1 89 ? 25.024 -8.870 -24.899 1.00 97.69 89 PRO A CA 1
ATOM 685 C C . PRO A 1 89 ? 24.734 -10.317 -24.464 1.00 97.69 89 PRO A C 1
ATOM 687 O O . PRO A 1 89 ? 23.842 -10.959 -25.015 1.00 97.69 89 PRO A O 1
ATOM 690 N N . GLU A 1 90 ? 25.413 -10.817 -23.429 1.00 98.00 90 GLU A N 1
ATOM 691 C CA . GLU A 1 90 ? 25.200 -12.163 -22.877 1.00 98.00 90 GLU A CA 1
ATOM 692 C C . GLU A 1 90 ? 23.825 -12.283 -22.210 1.00 98.00 90 GLU A C 1
ATOM 694 O O . GLU A 1 90 ? 23.134 -13.289 -22.375 1.00 98.00 90 GLU A O 1
ATOM 699 N N . GLY A 1 91 ? 23.397 -11.238 -21.493 1.00 98.12 91 GLY A N 1
ATOM 700 C CA . GLY A 1 91 ? 22.061 -11.165 -20.907 1.00 98.12 91 GLY A CA 1
ATOM 701 C C . GLY A 1 91 ? 20.970 -11.230 -21.974 1.00 98.12 91 GLY A C 1
ATOM 702 O O . GLY A 1 91 ? 20.017 -11.996 -21.830 1.00 98.12 91 GLY A O 1
ATOM 703 N N . LEU A 1 92 ? 21.140 -10.492 -23.077 1.00 98.19 92 LEU A N 1
ATOM 704 C CA . LEU A 1 92 ? 20.212 -10.521 -24.205 1.00 98.19 92 LEU A CA 1
ATOM 705 C C . LEU A 1 92 ? 20.202 -11.892 -24.885 1.00 98.19 92 LEU A C 1
ATOM 707 O O . LEU A 1 92 ? 19.127 -12.382 -25.215 1.00 98.19 92 LEU A O 1
ATOM 711 N N . ALA A 1 93 ? 21.358 -12.538 -25.046 1.00 97.00 93 ALA A N 1
ATOM 712 C CA . ALA A 1 93 ? 21.431 -13.895 -25.584 1.00 97.00 93 ALA A CA 1
ATOM 713 C C . ALA A 1 93 ? 20.690 -14.915 -24.700 1.00 97.00 93 ALA A C 1
ATOM 715 O O . ALA A 1 93 ? 20.068 -15.840 -25.220 1.00 97.00 93 ALA A O 1
ATOM 716 N N . ASN A 1 94 ? 20.706 -14.723 -23.377 1.00 98.19 94 ASN A N 1
ATOM 717 C CA . ASN 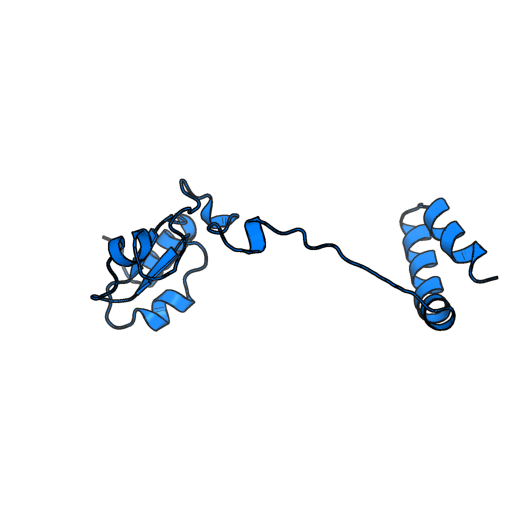A 1 94 ? 20.032 -15.603 -22.425 1.00 98.19 94 ASN A CA 1
ATOM 718 C C . ASN A 1 94 ? 18.498 -15.462 -22.450 1.00 98.19 94 ASN A C 1
ATOM 720 O O . ASN A 1 94 ? 17.788 -16.464 -22.412 1.00 98.19 94 ASN A O 1
ATOM 724 N N . ILE A 1 95 ? 17.968 -14.233 -22.522 1.00 98.25 95 ILE A N 1
ATOM 725 C CA . ILE A 1 95 ? 16.511 -13.992 -22.441 1.00 98.25 95 ILE A CA 1
ATOM 726 C C . ILE A 1 95 ? 15.836 -13.761 -23.800 1.00 98.25 95 ILE A C 1
ATOM 728 O O . ILE A 1 95 ? 14.614 -13.862 -23.904 1.00 98.25 95 ILE A O 1
ATOM 732 N N . GLY A 1 96 ? 16.603 -13.454 -24.847 1.00 98.00 96 GLY A N 1
ATOM 733 C CA . GLY A 1 96 ? 16.090 -12.999 -26.139 1.00 98.00 96 GLY A CA 1
ATOM 734 C C . GLY A 1 96 ? 15.166 -14.008 -26.815 1.00 98.00 96 GLY A C 1
ATOM 735 O O . GLY A 1 96 ? 14.069 -13.642 -27.232 1.00 98.00 96 GLY A O 1
ATOM 736 N N . SER A 1 97 ? 15.535 -15.292 -26.815 1.00 97.50 97 SER A N 1
ATOM 737 C CA . SER A 1 97 ? 14.694 -16.363 -27.370 1.00 97.50 97 SER A CA 1
ATOM 738 C C . SER A 1 97 ? 13.328 -16.450 -26.682 1.00 97.50 97 SER A C 1
ATOM 740 O O . SER A 1 97 ? 12.314 -16.637 -27.352 1.00 97.50 97 SER A O 1
ATOM 742 N N . ALA A 1 98 ? 13.272 -16.270 -25.357 1.00 98.38 98 ALA A N 1
ATOM 743 C CA . ALA A 1 98 ? 12.007 -16.260 -24.625 1.00 98.38 98 ALA A CA 1
ATOM 744 C C . ALA A 1 98 ? 11.151 -15.043 -25.011 1.00 98.38 98 ALA A C 1
ATOM 746 O O . ALA A 1 98 ? 9.949 -15.186 -25.238 1.00 98.38 98 ALA A O 1
ATOM 747 N N . ILE A 1 99 ? 11.769 -13.863 -25.147 1.00 98.25 99 ILE A N 1
ATOM 748 C CA . ILE A 1 99 ? 11.077 -12.638 -25.576 1.00 98.25 99 ILE A CA 1
ATOM 749 C C . ILE A 1 99 ? 10.504 -12.806 -26.986 1.00 98.25 99 ILE A C 1
ATOM 751 O O . ILE A 1 99 ? 9.353 -12.441 -27.218 1.00 98.25 99 ILE A O 1
ATOM 755 N N . GLU A 1 100 ? 11.260 -13.388 -27.921 1.00 98.19 100 GLU A N 1
ATOM 756 C CA . GLU A 1 100 ? 10.764 -13.635 -29.276 1.00 98.19 100 GLU A CA 1
ATOM 757 C C . GLU A 1 100 ? 9.546 -14.563 -29.299 1.00 98.19 100 GLU A C 1
ATOM 759 O O . GLU A 1 100 ? 8.579 -14.263 -30.000 1.00 98.19 100 GLU A O 1
ATOM 764 N N . VAL A 1 101 ? 9.575 -15.653 -28.522 1.00 98.31 101 VAL A N 1
ATOM 765 C CA . VAL A 1 101 ? 8.456 -16.605 -28.424 1.00 98.31 101 VAL A CA 1
ATOM 766 C C . VAL A 1 101 ? 7.219 -15.933 -27.830 1.00 98.31 101 VAL A C 1
ATOM 768 O O . VAL A 1 101 ? 6.121 -16.102 -28.362 1.00 98.31 101 VAL A O 1
ATOM 771 N N . MET A 1 102 ? 7.372 -15.148 -26.760 1.00 98.56 102 MET A N 1
ATOM 772 C CA . MET A 1 102 ? 6.250 -14.416 -26.160 1.00 98.56 102 MET A CA 1
ATOM 773 C C . MET A 1 102 ? 5.659 -13.405 -27.150 1.00 98.56 102 MET A C 1
ATOM 775 O O . MET A 1 102 ? 4.461 -13.448 -27.426 1.00 98.56 102 MET A O 1
ATOM 779 N N . ALA A 1 103 ? 6.501 -12.576 -27.774 1.00 98.50 103 ALA A N 1
ATOM 780 C CA . ALA A 1 103 ? 6.058 -11.562 -28.729 1.00 98.50 103 ALA A CA 1
ATOM 781 C C . ALA A 1 103 ? 5.379 -12.164 -29.975 1.00 98.50 103 ALA A C 1
ATOM 783 O O . ALA A 1 103 ? 4.441 -11.576 -30.515 1.00 98.50 103 ALA A O 1
ATOM 784 N N . GLU A 1 104 ? 5.819 -13.340 -30.436 1.00 98.00 104 GLU A N 1
ATOM 785 C CA . GLU A 1 104 ? 5.173 -14.072 -31.532 1.00 98.00 104 GLU A CA 1
ATOM 786 C C . GLU A 1 104 ? 3.770 -14.564 -31.148 1.00 98.00 104 GLU A C 1
ATOM 788 O O . GLU A 1 104 ? 2.827 -14.375 -31.919 1.00 98.00 104 GLU A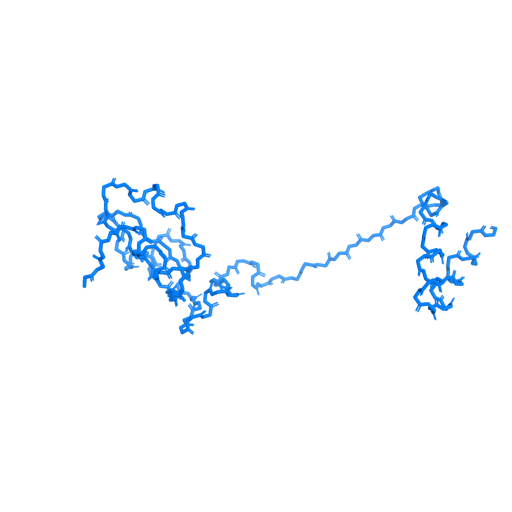 O 1
ATOM 793 N N . ASN A 1 105 ? 3.601 -15.117 -29.943 1.00 98.38 105 ASN A N 1
ATOM 794 C CA . ASN A 1 105 ? 2.295 -15.576 -29.454 1.00 98.38 105 ASN A CA 1
ATOM 795 C C . ASN A 1 105 ? 1.324 -14.416 -29.173 1.00 98.38 105 ASN A C 1
ATOM 797 O O . ASN A 1 105 ? 0.118 -14.559 -29.379 1.00 98.38 105 ASN A O 1
ATOM 801 N N . GLU A 1 106 ? 1.840 -13.248 -28.789 1.00 98.44 106 GLU A N 1
ATOM 802 C CA . GLU A 1 106 ? 1.064 -12.007 -28.651 1.00 98.44 106 GLU A CA 1
ATOM 803 C C . GLU A 1 106 ? 0.779 -11.313 -29.995 1.00 98.44 106 GLU A C 1
ATOM 805 O O . GLU A 1 106 ? 0.052 -10.320 -30.039 1.00 98.44 106 GLU A O 1
ATOM 810 N N . LYS A 1 107 ? 1.317 -11.834 -31.110 1.00 98.00 107 LYS A N 1
ATOM 811 C CA . LYS A 1 107 ? 1.219 -11.250 -32.462 1.00 98.00 107 LYS A CA 1
ATOM 812 C C . LYS A 1 107 ? 1.809 -9.832 -32.554 1.00 98.00 107 LYS A C 1
ATOM 814 O O . LYS A 1 107 ? 1.392 -9.027 -33.386 1.00 98.00 107 LYS A O 1
ATOM 819 N N . LEU A 1 108 ? 2.816 -9.532 -31.730 1.00 98.31 108 LEU A N 1
ATOM 820 C CA . LEU A 1 108 ? 3.527 -8.253 -31.684 1.00 98.31 108 LEU A CA 1
ATOM 821 C C . LEU A 1 108 ? 4.842 -8.324 -32.471 1.00 98.31 108 LEU A C 1
ATOM 823 O O . LEU A 1 108 ? 5.942 -8.321 -31.914 1.00 98.31 108 LEU A O 1
ATOM 827 N N . GLU A 1 109 ? 4.741 -8.345 -33.799 1.00 97.31 109 GLU A N 1
ATOM 828 C CA . GLU A 1 109 ? 5.895 -8.546 -34.686 1.00 97.31 109 GLU A CA 1
ATOM 829 C C . GLU A 1 109 ? 7.012 -7.504 -34.483 1.00 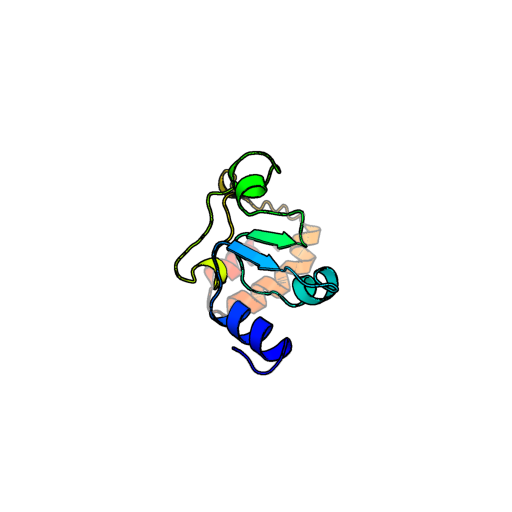97.31 109 GLU A C 1
ATOM 831 O O . GLU A 1 109 ? 8.194 -7.850 -34.476 1.00 97.31 109 GLU A O 1
ATOM 836 N N . GLY A 1 110 ? 6.658 -6.238 -34.230 1.00 98.25 110 GLY A N 1
ATOM 837 C CA . GLY A 1 110 ? 7.638 -5.182 -33.950 1.00 98.25 110 GLY A CA 1
ATOM 838 C C . GLY A 1 110 ? 8.498 -5.457 -32.710 1.00 98.25 110 GLY A C 1
ATOM 839 O O . GLY A 1 110 ? 9.700 -5.196 -32.731 1.00 98.25 110 GLY A O 1
ATOM 840 N N . HIS A 1 111 ? 7.913 -6.044 -31.660 1.00 98.38 111 HIS A N 1
ATOM 841 C CA . HIS A 1 111 ? 8.631 -6.383 -30.427 1.00 98.38 111 HIS A CA 1
ATOM 842 C C . HIS A 1 111 ? 9.604 -7.539 -30.670 1.00 98.38 111 HIS A C 1
ATOM 844 O O . HIS A 1 111 ? 10.777 -7.451 -30.310 1.00 98.38 111 HIS A O 1
ATOM 850 N N . ARG A 1 112 ? 9.153 -8.583 -31.377 1.00 98.00 112 ARG A N 1
ATOM 851 C CA . ARG A 1 112 ? 10.008 -9.703 -31.791 1.00 98.00 112 ARG A CA 1
ATOM 852 C C . ARG A 1 112 ? 11.174 -9.227 -32.658 1.00 98.00 112 ARG A C 1
ATOM 854 O O . ARG A 1 112 ? 12.326 -9.579 -32.415 1.00 98.00 112 ARG A O 1
ATOM 861 N N . ASN A 1 113 ? 10.887 -8.401 -33.662 1.00 97.94 113 ASN A N 1
ATOM 862 C CA . ASN A 1 113 ? 11.900 -7.914 -34.591 1.00 97.94 113 ASN A CA 1
ATOM 863 C C . ASN A 1 113 ? 12.954 -7.044 -33.888 1.00 97.94 113 ASN A C 1
ATOM 865 O O . ASN A 1 113 ? 14.122 -7.099 -34.268 1.00 97.94 113 ASN A O 1
ATOM 869 N N . ALA A 1 114 ? 12.585 -6.305 -32.834 1.00 98.12 114 ALA A N 1
ATOM 870 C CA . ALA A 1 114 ? 13.531 -5.526 -32.035 1.00 98.12 114 ALA A CA 1
ATOM 871 C C . ALA A 1 114 ? 14.605 -6.392 -31.347 1.00 98.12 114 ALA A C 1
ATOM 873 O O . ALA A 1 114 ? 15.745 -5.936 -31.209 1.00 98.12 114 ALA A O 1
ATOM 874 N N . ILE A 1 115 ? 14.267 -7.628 -30.964 1.00 97.81 115 ILE A N 1
ATOM 875 C CA . ILE A 1 115 ? 15.220 -8.616 -30.440 1.00 97.81 115 ILE A CA 1
ATOM 876 C C . ILE A 1 115 ? 16.045 -9.212 -31.581 1.00 97.81 115 ILE A C 1
ATOM 878 O O . ILE A 1 115 ? 17.273 -9.126 -31.552 1.00 97.81 115 ILE A O 1
ATOM 882 N N . LYS A 1 116 ? 15.381 -9.697 -32.640 1.00 95.25 116 LYS A N 1
ATOM 883 C CA . LYS A 1 116 ? 16.046 -10.327 -33.793 1.00 95.25 116 LYS A CA 1
ATOM 884 C C . LYS A 1 116 ? 17.163 -9.485 -34.386 1.00 95.25 116 LYS A C 1
ATOM 886 O O . LYS A 1 116 ? 18.196 -10.024 -34.752 1.00 95.25 116 LYS A O 1
ATOM 891 N N . VAL A 1 117 ? 16.976 -8.169 -34.520 1.00 97.12 117 VAL A N 1
ATOM 892 C CA . VAL A 1 117 ? 18.008 -7.294 -35.109 1.00 97.12 117 VAL A CA 1
ATOM 893 C C . VAL A 1 117 ? 19.257 -7.146 -34.235 1.00 97.12 117 VAL A C 1
ATOM 895 O O . VAL A 1 117 ? 20.299 -6.779 -34.765 1.00 97.12 117 VAL A O 1
ATOM 898 N N . ARG A 1 118 ? 19.160 -7.423 -32.928 1.00 96.81 118 ARG A N 1
ATOM 899 C CA . ARG A 1 118 ? 20.264 -7.344 -31.957 1.00 96.81 118 ARG A CA 1
ATOM 900 C C . ARG A 1 118 ? 20.939 -8.692 -31.696 1.00 96.81 118 ARG A C 1
ATOM 902 O O . ARG A 1 118 ? 22.056 -8.696 -31.203 1.00 96.81 118 ARG A O 1
ATOM 909 N N . MET A 1 119 ? 20.273 -9.803 -32.016 1.00 90.56 119 MET A N 1
ATOM 910 C CA . MET A 1 119 ? 20.800 -11.170 -31.869 1.00 90.56 119 MET A CA 1
ATOM 911 C C . MET A 1 119 ? 21.473 -11.717 -33.145 1.00 90.56 119 MET A C 1
ATOM 913 O O . MET A 1 119 ? 21.700 -12.921 -33.242 1.00 90.56 119 MET A O 1
ATOM 917 N N . LYS A 1 120 ? 21.744 -10.859 -34.137 1.00 73.75 120 LYS A N 1
ATOM 918 C CA . LYS A 1 120 ? 22.473 -11.227 -35.362 1.00 73.75 120 LYS A CA 1
ATOM 919 C C . LYS A 1 120 ? 23.978 -11.265 -35.150 1.00 73.75 120 LYS A C 1
ATOM 921 O O . LYS A 1 120 ? 24.470 -10.429 -34.364 1.00 73.75 120 LYS A O 1
#

Sequence (120 aa):
LVKDTDEAIALTNEYAPEHLIIETKDYQELAERITNAGSVFLGHFSPESAGDYASGTNHTLPTNGYAKAYSGVSLDSFIRKITFQEITPEGLANIGSAIEVMAENEKLEGHRNAIKVRMK

Secondary structure (DSSP, 8-state):
--SSHHHHHHHHHHH--SEEEE-SSSHHHHHTT--S-SEEEESTT--HHHHHHTSS-------TTGGGT-PPP-GGGG----------HHHHHHHHHHHHHHHHHTT-HHHHHHHHTT--

Foldseek 3Di:
DDPDLVRVQVCCQQQQAAEAEDADPPQVVSVVSHDGYQDYAGHDPGDVVCCVPPVPHASQTDHRNCSNPDYGDDPVNVDDDDDDDDADLVNLVVCLVVQLVVCVVVVNVVSNVVSVVSVD

InterPro domains:
  IPR012131 Histidinol dehydrogenase [PF00815] (1-119)
  IPR012131 Histidinol dehydrogenase [PR00083] (12-37)
  IPR012131 Histidinol dehydrogenase [PR00083] (53-71)
  IPR012131 Histidinol dehydrogenase [PTHR21256] (2-120)
  IPR016161 Aldehyde/histidinol dehydrogenase [SSF53720] (2-119)